Protein AF-A0A562UFL0-F1 (afdb_monomer)

Mean predicted aligned error: 10.63 Å

Sequence (166 aa):
MKIKAGIFSILIVILFGCSKDGLVMNGTITNCPNNSTCSYQYYENADYTNVYKLTSGQNRVFVYKSVDSAMCNALTSMYFKADMGSSSFEITAKQIILAQVASASLICSCCNSVGYINPIGGDIRGTKKNSTAWLINAEIIEGDANGKPIDTVVVNQYFTLSSAPL

Nearest PDB structures (foldseek):
  3sed-assembly1_A  TM=3.995E-01  e=3.516E+00  Pseudomonas putida
  5e1v-assembly2_A  TM=3.427E-01  e=2.415E+00  Bacillus subtilis subsp. subtilis str. 168
  7k4o-assembly1_A  TM=4.296E-01  e=5.700E+00  Aspergillus niger
  4dhg-assembly1_A  TM=3.920E-01  e=7.865E+00  Thermobispora bispora DSM 43833

Foldseek 3Di:
DDDDDDDDDDDDPPPPPPPPPDDPPPDDFDDADPQKDKAKAKEAQWDDPAQPDIDGHQWIKIKIWMFRVVQQRFIKMKIATDGPPDQKDKQFFVNQCVPNMHMFFRDRPVVNDTFPKGFNGWMKMWGHPDPFKIFIFIWTFIAGPVSHTDDIDTGGDIHTYDYDPD

Radius of gyration: 21.85 Å; Cα contacts (8 Å, |Δi|>4): 353; chains: 1; bounding box: 85×58×40 Å

pLDDT: mean 80.44, std 17.0, range [40.44, 97.44]

Secondary structure (DSSP, 8-state):
---------------------------PPPPPPTTEEEEEEEEEEEEEEETTEEEE-SEEEEEEEEEETTTTSEEEEEEEEEETT-SEEEE-HHHIIIIIEEEEEEEETTTTEEE--EEEEEEEEEEE-SSSEEEEEEEEEEE-TTS-EEEEEEEEEEEEE-----

Structure (mmCIF, N/CA/C/O backbone):
data_AF-A0A562UFL0-F1
#
_entry.id   AF-A0A562UFL0-F1
#
loop_
_atom_site.group_PDB
_atom_site.id
_atom_site.type_symbol
_atom_site.label_atom_id
_atom_site.label_alt_id
_atom_site.label_comp_id
_atom_site.label_asym_id
_atom_site.label_entity_id
_atom_site.label_seq_id
_atom_site.pdbx_PDB_ins_code
_atom_site.Cartn_x
_atom_site.Cartn_y
_atom_site.Cartn_z
_atom_site.occupancy
_atom_site.B_iso_or_equiv
_atom_site.auth_seq_id
_atom_site.auth_comp_id
_atom_site.auth_asym_id
_atom_site.auth_atom_id
_atom_site.pdbx_PDB_model_num
ATOM 1 N N . MET A 1 1 ? -65.658 -40.448 -12.469 1.00 42.66 1 MET A N 1
ATOM 2 C CA . MET A 1 1 ? -64.667 -40.612 -13.557 1.00 42.66 1 MET A CA 1
ATOM 3 C C . MET A 1 1 ? -64.241 -39.241 -14.070 1.00 42.66 1 MET A C 1
ATOM 5 O O . MET A 1 1 ? -65.060 -38.571 -14.680 1.00 42.66 1 MET A O 1
ATOM 9 N N . LYS A 1 2 ? -62.995 -38.842 -13.768 1.00 40.44 2 LYS A N 1
ATOM 10 C CA . LYS A 1 2 ? -62.056 -37.980 -14.527 1.00 40.44 2 LYS A CA 1
ATOM 11 C C . LYS A 1 2 ? -61.108 -37.285 -13.541 1.00 40.44 2 LYS A C 1
ATOM 13 O O . LYS A 1 2 ? -61.392 -36.220 -13.012 1.00 40.44 2 LYS A O 1
ATOM 18 N N . ILE A 1 3 ? -59.991 -37.963 -13.300 1.00 44.78 3 ILE A N 1
ATOM 19 C CA . ILE A 1 3 ? -58.782 -37.442 -12.662 1.00 44.78 3 ILE A CA 1
ATOM 20 C C . ILE A 1 3 ? -58.098 -36.545 -13.700 1.00 44.78 3 ILE A C 1
ATOM 22 O O . ILE A 1 3 ? -57.907 -36.975 -14.838 1.00 44.78 3 ILE A O 1
ATOM 26 N N . LYS A 1 4 ? -57.730 -35.316 -13.336 1.00 47.34 4 LYS A N 1
ATOM 27 C CA . LYS A 1 4 ? -56.759 -34.526 -14.102 1.00 47.34 4 LYS A CA 1
ATOM 28 C C . LYS A 1 4 ? -55.569 -34.240 -13.199 1.00 47.34 4 LYS A C 1
ATOM 30 O O . LYS A 1 4 ? -55.639 -33.408 -12.304 1.00 47.34 4 LYS A O 1
ATOM 35 N N . ALA A 1 5 ? -54.511 -35.008 -13.435 1.00 50.34 5 ALA A N 1
ATOM 36 C CA . ALA A 1 5 ? -53.193 -34.825 -12.859 1.00 50.34 5 ALA A CA 1
ATOM 37 C C . ALA A 1 5 ? -52.570 -33.544 -13.435 1.00 50.34 5 ALA A C 1
ATOM 39 O O . ALA A 1 5 ? -52.344 -33.451 -14.641 1.00 50.34 5 ALA A O 1
ATOM 40 N N . GLY A 1 6 ? -52.338 -32.549 -12.580 1.00 48.03 6 GLY A N 1
ATOM 41 C CA . GLY A 1 6 ? -51.513 -31.388 -12.898 1.00 48.03 6 GLY A CA 1
ATOM 42 C C . GLY A 1 6 ? -50.061 -31.720 -12.580 1.00 48.03 6 GLY A C 1
ATOM 43 O O . GLY A 1 6 ? -49.714 -31.912 -11.419 1.00 48.03 6 GLY A O 1
ATOM 44 N N . ILE A 1 7 ? -49.244 -31.852 -13.621 1.00 61.28 7 ILE A N 1
ATOM 45 C CA . ILE A 1 7 ? -47.820 -32.177 -13.538 1.00 61.28 7 ILE A CA 1
ATOM 46 C C . ILE A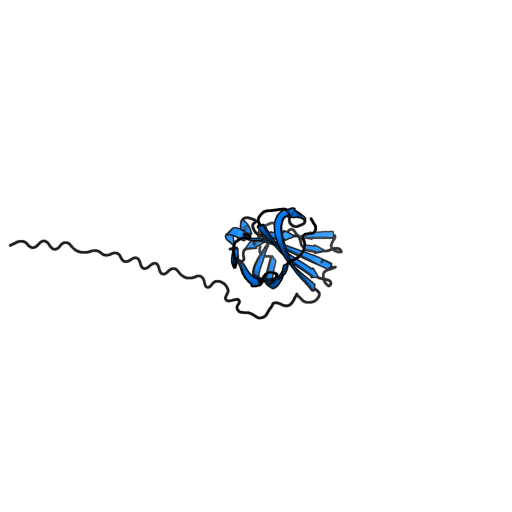 1 7 ? -47.070 -31.015 -12.875 1.00 61.28 7 ILE A C 1
ATOM 48 O O . ILE A 1 7 ? -47.116 -29.874 -13.329 1.00 61.28 7 ILE A O 1
ATOM 52 N N . PHE A 1 8 ? -46.390 -31.345 -11.782 1.00 51.94 8 PHE A N 1
ATOM 53 C CA . PHE A 1 8 ? -45.513 -30.489 -10.996 1.00 51.94 8 PHE A CA 1
ATOM 54 C C . PHE A 1 8 ? -44.146 -30.424 -11.705 1.00 51.94 8 PHE A C 1
ATOM 56 O O . PHE A 1 8 ? -43.379 -31.383 -11.651 1.00 51.94 8 PHE A O 1
ATOM 63 N N . SER A 1 9 ? -43.835 -29.324 -12.397 1.00 45.44 9 SER A N 1
ATOM 64 C CA . SER A 1 9 ? -42.490 -29.067 -12.940 1.00 45.44 9 SER A CA 1
ATOM 65 C C . SER A 1 9 ? -41.751 -28.104 -12.016 1.00 45.44 9 SER A C 1
ATOM 67 O O . SER A 1 9 ? -41.836 -26.888 -12.164 1.00 45.44 9 SER A O 1
ATOM 69 N N . ILE A 1 10 ? -41.033 -28.660 -11.041 1.00 52.25 10 ILE A N 1
ATOM 70 C CA . ILE A 1 10 ? -40.047 -27.927 -10.243 1.00 52.25 10 ILE A CA 1
ATOM 71 C C . ILE A 1 10 ? -38.749 -27.877 -11.057 1.00 52.25 10 ILE A C 1
ATOM 73 O O . ILE A 1 10 ? -38.066 -28.888 -11.211 1.00 52.25 10 ILE A O 1
ATOM 77 N N . LEU A 1 11 ? -38.406 -26.699 -11.574 1.00 51.56 11 LEU A N 1
ATOM 78 C CA . LEU A 1 11 ? -37.104 -26.424 -12.176 1.00 51.56 11 LEU A CA 1
ATOM 79 C C . LEU A 1 11 ? -36.159 -25.944 -11.059 1.00 51.56 11 LEU A C 1
ATOM 81 O O . LEU A 1 11 ? -36.108 -24.757 -10.743 1.00 51.56 11 LEU A O 1
ATOM 85 N N . ILE A 1 12 ? -35.453 -26.867 -10.401 1.00 52.72 12 ILE A N 1
ATOM 86 C CA . ILE A 1 12 ? -34.376 -26.513 -9.464 1.00 52.72 12 ILE A CA 1
ATOM 87 C C . ILE A 1 12 ? -33.146 -26.147 -10.298 1.00 52.72 12 ILE A C 1
ATOM 89 O O . ILE A 1 12 ? -32.452 -27.011 -10.831 1.00 52.72 12 ILE A O 1
ATOM 93 N N . VAL A 1 13 ? -32.885 -24.847 -10.423 1.00 53.81 13 VAL A N 1
ATOM 94 C CA . VAL A 1 13 ? -31.614 -24.326 -10.934 1.00 53.81 13 VAL A CA 1
ATOM 95 C C . VAL A 1 13 ? -30.647 -24.294 -9.755 1.00 53.81 13 VAL A C 1
ATOM 97 O O . VAL A 1 13 ? -30.647 -23.354 -8.962 1.00 53.81 13 VAL A O 1
ATOM 100 N N . ILE A 1 14 ? -29.847 -25.351 -9.603 1.00 53.78 14 ILE A N 1
ATOM 101 C CA . ILE A 1 14 ? -28.716 -25.344 -8.672 1.00 53.78 14 ILE A CA 1
ATOM 102 C C . ILE A 1 14 ? -27.646 -24.462 -9.310 1.00 53.78 14 ILE A C 1
ATOM 104 O O . ILE A 1 14 ? -26.889 -24.901 -10.175 1.00 53.78 14 ILE A O 1
ATOM 108 N N . LEU A 1 15 ? -27.614 -23.191 -8.913 1.00 47.03 15 LEU A N 1
ATOM 109 C CA . LEU A 1 15 ? -26.462 -22.335 -9.145 1.00 47.03 15 LEU A CA 1
ATOM 110 C C . LEU A 1 15 ? -25.321 -22.882 -8.281 1.00 47.03 15 LEU A C 1
ATOM 112 O O . LEU A 1 15 ? -25.164 -22.500 -7.123 1.00 47.03 15 LEU A O 1
ATOM 116 N N . PHE A 1 16 ? -24.527 -23.793 -8.844 1.00 43.00 16 PHE A N 1
ATOM 117 C CA . PHE A 1 16 ? -23.157 -23.999 -8.395 1.00 43.00 16 PHE A CA 1
ATOM 118 C C . PHE A 1 16 ? -22.398 -22.712 -8.714 1.00 43.00 16 PHE A C 1
ATOM 120 O O . PHE A 1 16 ? -21.799 -22.557 -9.777 1.00 43.00 16 PHE A O 1
ATOM 127 N N . GLY A 1 17 ? -22.497 -21.745 -7.803 1.00 42.47 17 GLY A N 1
ATOM 128 C CA . GLY A 1 17 ? -21.556 -20.646 -7.746 1.00 42.47 17 GLY A CA 1
ATOM 129 C C . GLY A 1 17 ? -20.184 -21.258 -7.518 1.00 42.47 17 GLY A C 1
ATOM 130 O O . GLY A 1 17 ? -19.887 -21.714 -6.417 1.00 42.47 17 GLY A O 1
ATOM 131 N N . CYS A 1 18 ? -19.374 -21.316 -8.573 1.00 44.44 18 CYS A N 1
ATOM 132 C CA . CYS A 1 18 ? -17.943 -21.504 -8.432 1.00 44.44 18 CYS A CA 1
ATOM 133 C C . CYS A 1 18 ? -17.436 -20.369 -7.546 1.00 44.44 18 CYS A C 1
ATOM 135 O O . CYS A 1 18 ? -17.314 -19.227 -7.996 1.00 44.44 18 CYS A O 1
ATOM 137 N N . SER A 1 19 ? -17.150 -20.676 -6.285 1.00 46.75 19 SER A N 1
ATOM 138 C CA . SER A 1 19 ? -16.242 -19.871 -5.488 1.00 46.75 19 SER A CA 1
ATOM 139 C C . SER A 1 19 ? -14.919 -19.893 -6.240 1.00 46.75 19 SER A C 1
ATOM 141 O O . SER A 1 19 ? -14.225 -20.904 -6.253 1.00 46.75 19 SER A O 1
ATOM 143 N N . LYS A 1 20 ? -14.604 -18.811 -6.956 1.00 47.53 20 LYS A N 1
ATOM 144 C CA . LYS A 1 20 ? -13.227 -18.553 -7.363 1.00 47.53 20 LYS A CA 1
ATOM 145 C C . LYS A 1 20 ? -12.443 -18.564 -6.059 1.00 47.53 20 LYS A C 1
ATOM 147 O O . LYS A 1 20 ? -12.722 -17.721 -5.208 1.00 47.53 20 LYS A O 1
ATOM 152 N N . ASP A 1 21 ? -11.571 -19.554 -5.886 1.00 43.09 21 ASP A N 1
ATOM 153 C CA . ASP A 1 21 ? -10.672 -19.654 -4.743 1.00 43.09 21 ASP A CA 1
ATOM 154 C C . ASP A 1 21 ? -9.867 -18.354 -4.682 1.00 43.09 21 ASP A C 1
ATOM 156 O O . ASP A 1 21 ? -8.887 -18.153 -5.397 1.00 43.09 21 ASP A O 1
ATOM 160 N N . GLY A 1 22 ? -10.376 -17.400 -3.907 1.00 45.94 22 GLY A N 1
ATOM 161 C CA . GLY A 1 22 ? -9.689 -16.159 -3.622 1.00 45.94 22 GLY A CA 1
ATOM 162 C C . GLY A 1 22 ? -8.492 -16.512 -2.764 1.00 45.94 22 GLY A C 1
ATOM 163 O O . GLY A 1 22 ? -8.661 -17.231 -1.779 1.00 45.94 22 GLY A O 1
ATOM 164 N N . LEU A 1 23 ? -7.322 -16.018 -3.165 1.00 47.84 23 LEU A N 1
ATOM 165 C CA . LEU A 1 23 ? -6.015 -16.217 -2.544 1.00 47.84 23 LEU A CA 1
ATOM 166 C C . LEU A 1 23 ? -6.097 -16.673 -1.080 1.00 47.84 23 LEU A C 1
ATOM 168 O O . LEU A 1 23 ? -6.480 -15.916 -0.180 1.00 47.84 23 LEU A O 1
ATOM 172 N N . VAL A 1 24 ? -5.703 -17.924 -0.837 1.00 43.03 24 VAL A N 1
ATOM 173 C CA . VAL A 1 24 ? -5.400 -18.409 0.510 1.00 43.03 24 VAL A CA 1
ATOM 174 C C . VAL A 1 24 ? -4.029 -17.857 0.881 1.00 43.03 24 VAL A C 1
ATOM 176 O O . VAL A 1 24 ? -3.017 -18.544 0.788 1.00 43.03 24 VAL A O 1
ATOM 179 N N . MET A 1 25 ? -3.977 -16.598 1.303 1.00 52.66 25 MET A N 1
ATOM 180 C CA . MET A 1 25 ? -2.769 -16.026 1.894 1.00 52.66 25 MET A CA 1
ATOM 181 C C . MET A 1 25 ? -2.820 -16.105 3.427 1.00 52.66 25 MET A C 1
ATOM 183 O O . MET A 1 25 ? -2.723 -15.107 4.136 1.00 52.66 25 MET A O 1
ATOM 187 N N . ASN A 1 26 ? -2.952 -17.322 3.960 1.00 46.59 26 ASN A N 1
ATOM 188 C CA . ASN A 1 26 ? -2.503 -17.619 5.323 1.00 46.59 26 ASN A CA 1
ATOM 189 C C . ASN A 1 26 ? -0.995 -17.889 5.251 1.00 46.59 26 ASN A C 1
ATOM 191 O O . ASN A 1 26 ? -0.565 -19.037 5.187 1.00 46.59 26 ASN A O 1
ATOM 195 N N . GLY A 1 27 ? -0.203 -16.820 5.156 1.00 58.84 27 GLY A N 1
ATOM 196 C CA . GLY A 1 27 ? 1.230 -16.902 4.881 1.00 58.84 27 GLY A CA 1
ATOM 197 C C . GLY A 1 27 ? 2.089 -16.146 5.886 1.00 58.84 27 GLY A C 1
ATOM 198 O O . GLY A 1 27 ? 1.630 -15.232 6.576 1.00 58.84 27 GLY A O 1
ATOM 199 N N . THR A 1 28 ? 3.366 -16.523 5.931 1.00 76.38 28 THR A N 1
ATOM 200 C CA . THR A 1 28 ? 4.440 -15.751 6.562 1.00 76.38 28 THR A CA 1
ATOM 201 C C . THR A 1 28 ? 4.427 -14.316 6.034 1.00 76.38 28 THR A C 1
ATOM 203 O O . THR A 1 28 ? 4.124 -14.068 4.865 1.00 76.38 28 THR A O 1
ATOM 206 N N . ILE A 1 29 ? 4.741 -13.365 6.908 1.00 86.62 29 ILE A N 1
ATOM 207 C CA . ILE A 1 29 ? 4.900 -11.958 6.549 1.00 86.62 29 ILE A CA 1
ATOM 208 C C . ILE A 1 29 ? 5.922 -11.834 5.404 1.00 86.62 29 ILE A C 1
ATOM 210 O O . ILE A 1 29 ? 6.996 -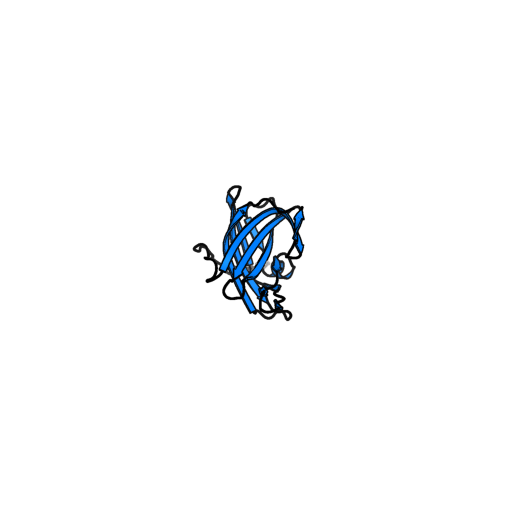12.436 5.471 1.00 86.62 29 ILE A O 1
ATOM 214 N N . THR A 1 30 ? 5.598 -11.087 4.346 1.00 85.00 30 THR A N 1
ATOM 215 C CA . THR A 1 30 ? 6.509 -10.910 3.204 1.00 85.00 30 THR A CA 1
ATOM 216 C C . THR A 1 30 ? 7.701 -10.060 3.615 1.00 85.00 30 THR A C 1
ATOM 218 O O . THR A 1 30 ? 7.536 -8.955 4.140 1.00 85.00 30 THR A O 1
ATOM 221 N N . ASN A 1 31 ? 8.907 -10.546 3.332 1.00 86.12 31 ASN A N 1
ATOM 222 C CA . ASN A 1 31 ? 10.111 -9.732 3.440 1.00 86.12 31 ASN A CA 1
ATOM 223 C C . ASN A 1 31 ? 10.097 -8.633 2.373 1.00 86.12 31 ASN A C 1
ATOM 225 O O . ASN A 1 31 ? 9.514 -8.803 1.302 1.00 86.12 31 ASN A O 1
ATOM 229 N N . CYS A 1 32 ? 10.757 -7.513 2.662 1.00 87.06 32 CYS A N 1
ATOM 230 C CA . CYS A 1 32 ? 11.061 -6.542 1.617 1.00 87.06 32 CYS A CA 1
ATOM 231 C C . CYS A 1 32 ? 11.963 -7.209 0.558 1.00 87.06 32 CYS A C 1
ATOM 233 O O . CYS A 1 32 ? 12.795 -8.041 0.941 1.00 87.06 32 CYS A O 1
ATOM 235 N N . PRO A 1 33 ? 11.820 -6.885 -0.741 1.00 86.19 33 PRO A N 1
ATOM 236 C CA . PRO A 1 33 ? 12.716 -7.396 -1.772 1.00 86.19 33 PRO A CA 1
ATOM 237 C C . PRO A 1 33 ? 14.192 -7.135 -1.449 1.00 86.19 33 PRO A C 1
ATOM 239 O O . PRO A 1 33 ? 14.542 -6.200 -0.724 1.00 86.19 33 PRO A O 1
ATOM 242 N N . ASN A 1 34 ? 15.079 -7.960 -2.006 1.00 87.69 34 ASN A N 1
ATOM 243 C CA . ASN A 1 34 ? 16.518 -7.769 -1.840 1.00 87.69 34 ASN A CA 1
ATOM 244 C C . ASN A 1 34 ? 16.934 -6.366 -2.303 1.00 87.69 34 ASN A C 1
ATOM 246 O O . ASN A 1 34 ? 16.393 -5.840 -3.271 1.00 87.69 34 ASN A O 1
ATOM 250 N N . ASN A 1 35 ? 17.906 -5.773 -1.607 1.00 88.31 35 ASN A N 1
ATOM 251 C CA . ASN A 1 35 ? 18.409 -4.415 -1.859 1.00 88.31 35 ASN A CA 1
ATOM 252 C C . ASN A 1 35 ? 17.362 -3.300 -1.708 1.00 88.31 35 ASN A C 1
ATOM 254 O O . ASN A 1 35 ? 17.660 -2.146 -2.024 1.00 88.31 35 ASN A O 1
ATOM 258 N N . SER A 1 36 ? 16.174 -3.622 -1.188 1.00 90.69 36 SER A N 1
ATOM 259 C CA . SER A 1 36 ? 15.094 -2.668 -0.989 1.00 90.69 36 SER A CA 1
ATOM 260 C C . SER A 1 36 ? 14.859 -2.354 0.485 1.00 90.69 36 SER A C 1
ATOM 262 O O . SER A 1 36 ? 15.014 -3.205 1.361 1.00 90.69 36 SER A O 1
ATOM 264 N N . THR A 1 37 ? 14.445 -1.120 0.763 1.00 93.38 37 THR A N 1
ATOM 265 C CA . THR A 1 37 ? 13.876 -0.734 2.062 1.00 93.38 37 THR A CA 1
ATOM 266 C C . THR A 1 37 ? 12.395 -0.445 1.887 1.00 93.38 37 THR A C 1
ATOM 268 O O . THR A 1 37 ? 12.033 0.377 1.049 1.00 93.38 37 THR A O 1
ATOM 271 N N . CYS A 1 38 ? 11.548 -1.090 2.691 1.00 93.44 38 CYS A N 1
ATOM 272 C CA . CYS A 1 38 ? 10.099 -0.974 2.580 1.00 93.44 38 CYS A CA 1
ATOM 273 C C . CYS A 1 38 ? 9.489 -0.264 3.792 1.00 93.44 38 CYS A C 1
ATOM 275 O O . CYS A 1 38 ? 9.914 -0.491 4.926 1.00 93.44 38 CYS A O 1
ATOM 277 N N . SER A 1 39 ? 8.445 0.532 3.568 1.00 94.81 39 SER A N 1
ATOM 278 C CA . SER A 1 39 ? 7.594 1.082 4.623 1.00 94.81 39 SER A CA 1
ATOM 279 C C . SER A 1 39 ? 6.119 0.753 4.387 1.00 94.81 39 SER A C 1
ATOM 281 O O . SER A 1 39 ? 5.649 0.684 3.251 1.00 94.81 39 SER A O 1
ATOM 283 N N . TYR A 1 40 ? 5.401 0.543 5.493 1.00 95.69 40 TYR A N 1
ATOM 284 C CA . TYR A 1 40 ? 4.002 0.116 5.521 1.00 95.69 40 TYR A CA 1
ATOM 285 C C . TYR A 1 40 ? 3.251 0.969 6.543 1.00 95.69 40 TYR A C 1
ATOM 287 O O . TYR A 1 40 ? 3.361 0.760 7.753 1.00 95.69 40 TYR A O 1
ATOM 295 N N . GLN A 1 41 ? 2.528 1.977 6.069 1.00 96.12 41 GLN A N 1
ATOM 296 C CA . GLN A 1 41 ? 1.887 2.974 6.927 1.00 96.12 41 GLN A CA 1
ATOM 297 C C . GLN A 1 41 ? 0.430 3.154 6.540 1.00 96.12 41 GLN A C 1
ATOM 299 O O . GLN A 1 41 ? 0.074 3.027 5.372 1.00 96.12 41 GLN A O 1
ATOM 304 N N . TYR A 1 42 ? -0.421 3.490 7.503 1.00 95.88 42 TYR A N 1
ATOM 305 C CA . TYR A 1 42 ? -1.757 3.978 7.192 1.00 95.88 42 TYR A CA 1
ATOM 306 C C . TYR A 1 42 ? -2.097 5.243 7.968 1.00 95.88 42 TYR A C 1
ATOM 308 O O . TYR A 1 42 ? -1.552 5.516 9.039 1.00 95.88 42 TYR A O 1
ATOM 316 N N . TYR A 1 43 ? -3.033 5.992 7.403 1.00 95.19 43 TYR A N 1
ATOM 317 C CA . TYR A 1 43 ? -3.480 7.290 7.872 1.00 95.19 43 TYR A CA 1
ATOM 318 C C . TYR A 1 43 ? -4.998 7.272 7.987 1.00 95.19 43 TYR A C 1
ATOM 320 O O . TYR A 1 43 ? -5.695 6.844 7.065 1.00 95.19 43 TYR A O 1
ATOM 328 N N . GLU A 1 44 ? -5.512 7.715 9.126 1.00 95.06 44 GLU A N 1
ATOM 329 C CA . GLU A 1 44 ? -6.946 7.899 9.334 1.00 95.06 44 GLU A CA 1
ATOM 330 C C . GLU A 1 44 ? -7.377 9.310 8.936 1.00 95.06 44 GLU A C 1
ATOM 332 O O . GLU A 1 44 ? -6.592 10.252 9.038 1.00 95.06 44 GLU A O 1
ATOM 337 N N . ASN A 1 45 ? -8.635 9.455 8.512 1.00 94.69 45 ASN A N 1
ATOM 338 C CA . ASN A 1 45 ? -9.197 10.723 8.034 1.00 94.69 45 ASN A CA 1
ATOM 339 C C . ASN A 1 45 ? -8.359 11.352 6.908 1.00 94.69 45 ASN A C 1
ATOM 341 O O . ASN A 1 45 ? -8.116 12.561 6.878 1.00 94.69 45 ASN A O 1
ATOM 345 N N . ALA A 1 46 ? -7.907 10.510 5.982 1.00 93.38 46 ALA A N 1
ATOM 346 C CA . ALA A 1 46 ? -7.066 10.889 4.862 1.00 93.38 46 ALA A CA 1
ATOM 347 C C . ALA A 1 46 ? -7.755 10.590 3.524 1.00 93.38 46 ALA A C 1
ATOM 349 O O . ALA A 1 46 ? -8.691 9.795 3.430 1.00 93.38 46 ALA A O 1
ATOM 350 N N . ASP A 1 47 ? -7.271 11.233 2.474 1.00 91.38 47 ASP A N 1
ATOM 351 C CA . ASP A 1 47 ? -7.499 10.885 1.078 1.00 91.38 47 ASP A CA 1
ATOM 352 C C . ASP A 1 47 ? -6.215 11.169 0.284 1.00 91.38 47 ASP A C 1
ATOM 354 O O . ASP A 1 47 ? -5.205 11.610 0.842 1.00 91.38 47 ASP A O 1
ATOM 358 N N . TYR A 1 48 ? -6.241 10.914 -1.016 1.00 86.44 48 TYR A N 1
ATOM 359 C CA . TYR A 1 48 ? -5.193 11.323 -1.934 1.00 86.44 48 TYR A CA 1
ATOM 360 C C . TYR A 1 48 ? -5.822 11.813 -3.237 1.00 86.44 48 TYR A C 1
ATOM 362 O O . TYR A 1 48 ? -6.740 11.204 -3.784 1.00 86.44 48 TYR A O 1
ATOM 370 N N . THR A 1 49 ? -5.328 12.939 -3.747 1.00 76.62 49 THR A N 1
ATOM 371 C CA . THR A 1 49 ? -5.736 13.460 -5.064 1.00 76.62 49 THR A CA 1
ATOM 372 C C . THR A 1 49 ? -4.813 12.972 -6.174 1.00 76.62 49 THR A C 1
ATOM 374 O O . THR A 1 49 ? -5.207 12.915 -7.335 1.00 76.62 49 THR A O 1
ATOM 377 N N . ASN A 1 50 ? -3.585 12.600 -5.815 1.00 68.69 50 ASN A N 1
ATOM 378 C CA . ASN A 1 50 ? -2.622 11.919 -6.664 1.00 68.69 50 ASN A CA 1
ATOM 379 C C . ASN A 1 50 ? -1.684 11.063 -5.794 1.00 68.69 50 ASN A C 1
ATOM 381 O O . ASN A 1 50 ? -1.640 11.208 -4.573 1.00 68.69 50 ASN A O 1
ATOM 385 N N . VAL A 1 51 ? -0.897 10.203 -6.435 1.00 68.25 51 VAL A N 1
ATOM 386 C CA . VAL A 1 51 ? 0.035 9.242 -5.807 1.00 68.25 51 VAL A CA 1
ATOM 387 C C . VAL A 1 51 ? 1.195 9.873 -5.029 1.00 68.25 51 VAL A C 1
ATOM 389 O O . VAL A 1 51 ? 2.045 9.162 -4.506 1.00 68.25 51 VAL A O 1
ATOM 392 N N . TYR A 1 52 ? 1.245 11.202 -4.932 1.00 68.00 52 TYR A N 1
ATOM 393 C CA . TYR A 1 52 ? 2.329 11.933 -4.279 1.00 68.00 52 TYR A CA 1
ATOM 394 C C . TYR A 1 52 ? 1.862 12.785 -3.099 1.00 68.00 52 TYR A C 1
ATOM 396 O O . TYR A 1 52 ? 2.703 13.284 -2.350 1.00 68.00 52 TYR A O 1
ATOM 404 N N . LYS A 1 53 ? 0.549 12.963 -2.906 1.00 81.75 53 LYS A N 1
ATOM 405 C CA . LYS A 1 53 ? 0.028 13.886 -1.897 1.00 81.75 53 LYS A CA 1
ATOM 406 C C . LYS A 1 53 ? -1.177 13.316 -1.162 1.00 81.75 53 LYS A C 1
ATOM 408 O O . LYS A 1 53 ? -2.263 13.185 -1.723 1.00 81.75 53 LYS A O 1
ATOM 413 N N . LEU A 1 54 ? -0.969 13.057 0.127 1.00 88.50 54 LEU A N 1
ATOM 414 C CA . LEU A 1 54 ? -2.053 12.835 1.073 1.00 88.50 54 LEU A CA 1
ATOM 415 C C . LEU A 1 54 ? -2.736 14.167 1.390 1.00 88.50 54 LEU A C 1
ATOM 417 O O . LEU A 1 54 ? -2.092 15.214 1.476 1.00 88.50 54 LEU A O 1
ATOM 421 N N . THR A 1 55 ? -4.045 14.117 1.568 1.00 91.00 55 THR A N 1
ATOM 422 C CA . THR A 1 55 ? -4.879 15.237 2.008 1.00 91.00 55 THR A CA 1
ATOM 423 C C . THR A 1 55 ? -5.807 14.762 3.115 1.00 91.00 55 THR A C 1
ATOM 425 O O . THR A 1 55 ? -6.000 13.561 3.288 1.00 91.00 55 THR A O 1
ATOM 428 N N . SER A 1 56 ? -6.424 15.681 3.854 1.00 92.38 56 SER A N 1
ATOM 429 C CA . SER A 1 56 ? -7.507 15.316 4.771 1.00 92.38 56 SER A CA 1
ATOM 430 C C . SER A 1 56 ? -8.687 14.725 3.995 1.00 92.38 56 SER A C 1
ATOM 432 O O . SER A 1 56 ? -8.974 15.147 2.871 1.00 92.38 56 SER A O 1
ATOM 434 N N . GLY A 1 57 ? -9.382 13.762 4.592 1.00 92.62 57 GLY A N 1
ATOM 435 C CA . GLY A 1 57 ? -10.489 13.058 3.955 1.00 92.62 57 GLY A CA 1
ATOM 436 C C . GLY A 1 57 ? -11.329 12.242 4.928 1.00 92.62 57 GLY A C 1
ATOM 437 O O . GLY A 1 57 ? -11.158 12.320 6.140 1.00 92.62 57 GLY A O 1
ATOM 438 N N . GLN A 1 58 ? -12.253 11.451 4.385 1.00 93.06 58 GLN A N 1
ATOM 439 C CA . GLN A 1 58 ? -13.154 10.590 5.168 1.00 93.06 58 GLN A CA 1
ATOM 440 C C . GLN A 1 58 ? -12.729 9.115 5.150 1.00 93.06 58 GLN A C 1
ATOM 442 O O . GLN A 1 58 ? -13.453 8.250 5.641 1.00 93.06 58 GLN A O 1
ATOM 447 N N . ASN A 1 59 ? -11.563 8.817 4.575 1.00 93.19 59 ASN A N 1
ATOM 448 C CA . ASN A 1 59 ? -11.103 7.456 4.358 1.00 93.19 59 ASN A CA 1
ATOM 449 C C . ASN A 1 59 ? -9.931 7.107 5.278 1.00 93.19 59 ASN A C 1
ATOM 451 O O . ASN A 1 59 ? -9.286 7.965 5.887 1.00 93.19 59 ASN A O 1
ATOM 455 N N . ARG A 1 60 ? -9.637 5.811 5.337 1.00 94.12 60 ARG A N 1
ATOM 456 C CA . ARG A 1 60 ? -8.351 5.294 5.786 1.00 94.12 60 ARG A CA 1
ATOM 457 C C . ARG A 1 60 ? -7.483 5.068 4.558 1.00 94.12 60 ARG A C 1
ATOM 459 O O . ARG A 1 60 ? -7.870 4.288 3.692 1.00 94.12 60 ARG A O 1
ATOM 466 N N . VAL A 1 61 ? -6.330 5.724 4.480 1.00 94.56 61 VAL A N 1
ATOM 467 C CA . VAL A 1 61 ? -5.386 5.557 3.365 1.00 94.56 61 VAL A CA 1
ATOM 468 C C . VAL A 1 61 ? -4.215 4.707 3.822 1.00 94.56 61 VAL A C 1
ATOM 470 O O . VAL A 1 61 ? -3.577 5.017 4.823 1.00 94.56 61 VAL A O 1
ATOM 473 N N . PHE A 1 62 ? -3.920 3.658 3.071 1.00 95.00 62 PHE A N 1
ATOM 474 C CA . PHE A 1 62 ? -2.768 2.791 3.254 1.00 95.00 62 PHE A CA 1
ATOM 475 C C . PHE A 1 62 ? -1.705 3.144 2.225 1.00 95.00 62 PHE A C 1
ATOM 477 O O . PHE A 1 62 ? -2.019 3.412 1.065 1.00 95.00 62 PHE A O 1
ATOM 484 N N . VAL A 1 63 ? -0.453 3.139 2.666 1.00 93.75 63 VAL A N 1
ATOM 485 C CA . VAL A 1 63 ? 0.706 3.521 1.872 1.00 93.75 63 VAL A CA 1
ATOM 486 C C . VAL A 1 63 ? 1.787 2.471 2.037 1.00 93.75 63 VAL A C 1
ATOM 488 O O . VAL A 1 63 ? 2.306 2.248 3.134 1.00 93.75 63 VAL A O 1
ATOM 491 N N . TYR A 1 64 ? 2.123 1.839 0.923 1.00 92.56 64 TYR A N 1
ATOM 492 C CA . TYR A 1 64 ? 3.331 1.049 0.768 1.00 92.56 64 TYR A CA 1
ATOM 493 C C . TYR A 1 64 ? 4.370 1.886 0.035 1.00 92.56 64 TYR A C 1
ATOM 495 O O . TYR A 1 64 ? 4.039 2.536 -0.959 1.00 92.56 64 TYR A O 1
ATOM 503 N N . LYS A 1 65 ? 5.621 1.847 0.492 1.00 91.69 65 LYS A N 1
ATOM 504 C CA . LYS A 1 65 ? 6.763 2.368 -0.266 1.00 91.69 65 LYS A CA 1
ATOM 505 C C . LYS A 1 65 ? 7.892 1.358 -0.260 1.00 91.69 65 LYS A C 1
ATOM 507 O O . LYS A 1 65 ? 8.135 0.738 0.770 1.00 91.69 65 LYS A O 1
ATOM 512 N N . SER A 1 66 ? 8.604 1.256 -1.372 1.00 90.94 66 SER A N 1
ATOM 513 C CA . SER A 1 66 ? 9.856 0.516 -1.494 1.00 90.94 66 SER A CA 1
ATOM 514 C C . SER A 1 66 ? 10.894 1.374 -2.197 1.00 90.94 66 SER A C 1
ATOM 516 O O . SER A 1 66 ? 10.571 2.042 -3.176 1.00 90.94 66 SER A O 1
ATOM 518 N N . VAL A 1 67 ? 12.123 1.365 -1.688 1.00 90.88 67 VAL A N 1
ATOM 519 C CA . VAL A 1 67 ? 13.276 2.033 -2.300 1.00 90.88 67 VAL A CA 1
ATOM 520 C C . VAL A 1 67 ? 14.329 0.983 -2.613 1.00 90.88 67 VAL A C 1
ATOM 522 O O . VAL A 1 67 ? 14.935 0.458 -1.679 1.00 90.88 67 VAL A O 1
ATOM 525 N N . ASP A 1 68 ? 14.553 0.701 -3.896 1.00 89.56 68 ASP A N 1
ATOM 526 C CA . ASP A 1 68 ? 15.558 -0.258 -4.363 1.00 89.56 68 ASP A CA 1
ATOM 527 C C . ASP A 1 68 ? 16.904 0.438 -4.607 1.00 89.56 68 ASP A C 1
ATOM 529 O O . ASP A 1 68 ? 17.094 1.185 -5.572 1.00 89.56 68 ASP A O 1
ATOM 533 N N . SER A 1 69 ? 17.862 0.171 -3.722 1.00 89.00 69 SER A N 1
ATOM 534 C CA . SER A 1 69 ? 19.214 0.733 -3.784 1.00 89.00 69 SER A CA 1
ATOM 535 C C . SER A 1 69 ? 20.055 0.194 -4.950 1.00 89.00 69 SER A C 1
ATOM 537 O O . SER A 1 69 ? 20.917 0.917 -5.453 1.00 89.00 69 SER A O 1
ATOM 539 N N . ALA A 1 70 ? 19.794 -1.029 -5.425 1.00 86.94 70 ALA A N 1
ATOM 540 C CA . ALA A 1 70 ? 20.482 -1.608 -6.580 1.00 86.94 70 ALA A CA 1
ATOM 541 C C . ALA A 1 70 ? 20.004 -0.987 -7.902 1.00 86.94 70 ALA A C 1
ATOM 543 O O . ALA A 1 70 ? 20.762 -0.936 -8.871 1.00 86.94 70 ALA A O 1
ATOM 544 N N . MET A 1 71 ? 18.783 -0.450 -7.923 1.00 82.88 71 MET A N 1
ATOM 545 C CA . MET A 1 71 ? 18.205 0.275 -9.057 1.00 82.88 71 MET A CA 1
ATOM 546 C C . MET A 1 71 ? 18.273 1.798 -8.885 1.00 82.88 71 MET A C 1
ATOM 548 O O . MET A 1 71 ? 17.326 2.515 -9.202 1.00 82.88 71 MET A O 1
ATOM 552 N N . CYS A 1 72 ? 19.397 2.316 -8.379 1.00 84.94 72 CYS A N 1
ATOM 553 C CA . CYS A 1 72 ? 19.600 3.754 -8.170 1.00 84.94 72 CYS A CA 1
ATOM 554 C C . CYS A 1 72 ? 18.488 4.406 -7.334 1.00 84.94 72 CYS A C 1
ATOM 556 O O . CYS A 1 72 ? 17.931 5.438 -7.715 1.00 84.94 72 CYS A O 1
ATOM 558 N N . ASN A 1 73 ? 18.162 3.789 -6.199 1.00 85.88 73 ASN A N 1
ATOM 559 C CA . ASN A 1 73 ? 17.095 4.224 -5.299 1.00 85.88 73 ASN A CA 1
ATOM 560 C C . ASN A 1 73 ? 15.736 4.329 -6.002 1.00 85.88 73 ASN A C 1
ATOM 562 O O . ASN A 1 73 ? 14.983 5.272 -5.746 1.00 85.88 73 ASN A O 1
ATOM 566 N N . ALA A 1 74 ? 15.438 3.378 -6.894 1.00 83.94 74 ALA A N 1
ATOM 567 C CA . ALA A 1 74 ? 14.150 3.313 -7.564 1.00 83.94 74 ALA A CA 1
ATOM 568 C C . ALA A 1 74 ? 13.032 3.269 -6.519 1.00 83.94 74 ALA A C 1
ATOM 570 O O . ALA A 1 74 ? 13.002 2.378 -5.670 1.00 83.94 74 ALA A O 1
ATOM 571 N N . LEU A 1 75 ? 12.144 4.261 -6.562 1.00 86.38 75 LEU A N 1
ATOM 572 C CA . LEU A 1 75 ? 11.010 4.352 -5.650 1.00 86.38 75 LEU A CA 1
ATOM 573 C C . LEU A 1 75 ? 9.776 3.731 -6.301 1.00 86.38 75 LEU A C 1
ATOM 575 O O . LEU A 1 75 ? 9.349 4.191 -7.357 1.00 86.38 75 LEU A O 1
ATOM 579 N N . THR A 1 76 ? 9.167 2.776 -5.607 1.00 85.56 76 THR A N 1
ATOM 580 C CA . THR A 1 76 ? 7.810 2.286 -5.873 1.00 85.56 76 THR A CA 1
ATOM 581 C C . THR A 1 76 ? 6.931 2.713 -4.711 1.00 85.56 76 THR A C 1
ATOM 583 O O . THR A 1 76 ? 7.311 2.560 -3.548 1.00 85.56 76 THR A O 1
ATOM 586 N N . SER A 1 77 ? 5.760 3.288 -4.978 1.00 87.44 77 SER A N 1
ATOM 587 C CA . SER A 1 77 ? 4.784 3.577 -3.920 1.00 87.44 77 SER A CA 1
ATOM 588 C C . SER A 1 77 ? 3.387 3.184 -4.354 1.00 87.44 77 SER A C 1
ATOM 590 O O . SER A 1 77 ? 2.998 3.455 -5.483 1.00 87.44 77 SER A O 1
ATOM 592 N N . MET A 1 78 ? 2.615 2.593 -3.449 1.00 88.62 78 MET A N 1
ATOM 593 C CA . MET A 1 78 ? 1.223 2.228 -3.693 1.00 88.62 78 MET A CA 1
ATOM 594 C C . MET A 1 78 ? 0.340 2.819 -2.608 1.00 88.62 78 MET A C 1
ATOM 596 O O . MET A 1 78 ? 0.636 2.709 -1.416 1.00 88.62 78 MET A O 1
ATOM 600 N N . TYR A 1 79 ? -0.753 3.426 -3.045 1.00 91.75 79 TYR A N 1
ATOM 601 C CA . TYR A 1 79 ? -1.754 4.073 -2.218 1.00 91.75 79 TYR A CA 1
ATOM 602 C C . TYR A 1 79 ? -3.094 3.417 -2.492 1.00 91.75 79 TYR A C 1
ATOM 604 O O . TYR A 1 79 ? -3.502 3.274 -3.640 1.00 91.75 79 TYR A O 1
ATOM 612 N N . PHE A 1 80 ? -3.807 3.039 -1.446 1.00 92.69 80 PHE A N 1
ATOM 613 C CA . PHE A 1 80 ? -5.177 2.555 -1.565 1.00 92.69 80 PHE A CA 1
ATOM 614 C C . PHE A 1 80 ? -5.963 2.980 -0.339 1.00 92.69 80 PHE A C 1
ATOM 616 O O . PHE A 1 80 ? 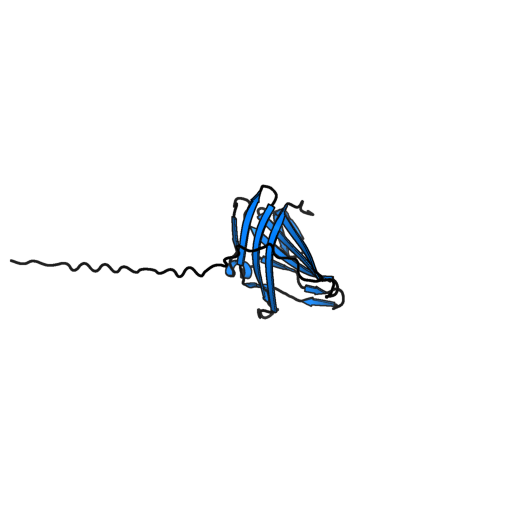-5.387 3.294 0.705 1.00 92.69 80 PHE A O 1
ATOM 623 N N . LYS A 1 81 ? -7.284 3.053 -0.471 1.00 92.62 81 LYS A N 1
ATOM 624 C CA . LYS A 1 81 ? -8.141 3.550 0.602 1.00 92.62 81 L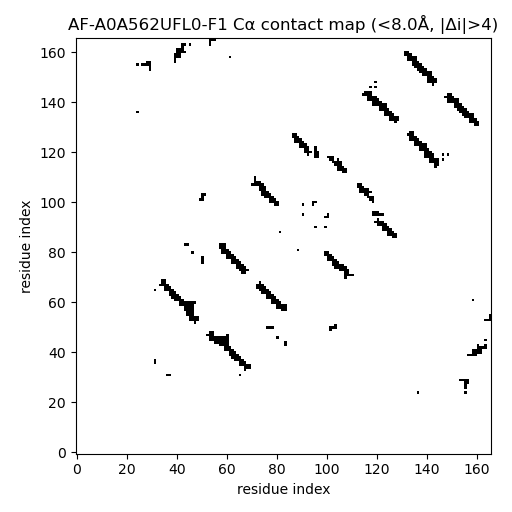YS A CA 1
ATOM 625 C C . LYS A 1 81 ? -9.288 2.606 0.908 1.00 92.62 81 LYS A C 1
ATOM 627 O O . LYS A 1 81 ? -9.783 1.919 0.022 1.00 92.62 81 LYS A O 1
ATOM 632 N N . ALA A 1 82 ? -9.687 2.592 2.171 1.00 94.06 82 ALA A N 1
ATOM 633 C CA . ALA A 1 82 ? -10.827 1.841 2.671 1.00 94.06 82 ALA A CA 1
ATOM 634 C C . ALA A 1 82 ? -11.655 2.708 3.623 1.00 94.06 82 ALA A C 1
ATOM 636 O O . ALA A 1 82 ? -11.161 3.691 4.184 1.00 94.06 82 ALA A O 1
ATOM 637 N N . ASP A 1 83 ? -12.902 2.304 3.845 1.00 93.19 83 ASP A N 1
ATOM 638 C CA . ASP A 1 83 ? -13.808 3.007 4.746 1.00 93.19 83 ASP A CA 1
ATOM 639 C C . ASP A 1 83 ? -13.322 2.960 6.202 1.00 93.19 83 ASP A C 1
ATOM 641 O O . ASP A 1 83 ? -12.777 1.966 6.697 1.00 93.19 83 ASP A O 1
ATOM 645 N N . MET A 1 84 ? -13.569 4.049 6.928 1.00 92.62 84 MET A N 1
ATOM 646 C CA . MET A 1 84 ? -13.144 4.203 8.321 1.00 92.62 84 MET A CA 1
ATOM 647 C C . MET A 1 84 ? -13.855 3.242 9.286 1.00 92.62 84 MET A C 1
ATOM 649 O O . MET A 1 84 ? -13.235 2.801 10.259 1.00 92.62 84 MET A O 1
ATOM 653 N N . GLY A 1 85 ? -15.123 2.910 9.011 1.00 91.81 85 GLY A N 1
ATOM 654 C CA . GLY A 1 85 ? -15.999 2.148 9.910 1.00 91.81 85 GLY A CA 1
ATOM 655 C C . GLY A 1 85 ? -15.816 0.629 9.879 1.00 91.81 85 GLY A C 1
ATOM 656 O O . GLY A 1 85 ? -16.261 -0.056 10.798 1.00 91.81 85 GLY A O 1
ATOM 657 N N . SER A 1 86 ? -15.147 0.094 8.860 1.00 91.56 86 SER A N 1
ATOM 658 C CA . SER A 1 86 ? -14.996 -1.351 8.689 1.00 91.56 86 SER A CA 1
ATOM 659 C C . SER A 1 86 ? -13.766 -1.879 9.434 1.00 91.56 86 SER A C 1
ATOM 661 O O . SER A 1 86 ? -12.739 -1.207 9.523 1.00 91.56 86 SER A O 1
ATOM 663 N N . SER A 1 87 ? -13.851 -3.102 9.971 1.00 95.25 87 SER A N 1
ATOM 664 C CA . SER A 1 87 ? -12.721 -3.832 10.579 1.00 95.25 87 SER A CA 1
ATOM 665 C C . SER A 1 87 ? -12.005 -4.763 9.593 1.00 95.25 87 SER A C 1
ATOM 667 O O . SER A 1 87 ? -10.949 -5.310 9.905 1.00 95.25 87 SER A O 1
ATOM 669 N N . SER A 1 88 ? -12.568 -4.935 8.401 1.00 96.56 88 SER A N 1
ATOM 670 C CA . SER A 1 88 ? -11.973 -5.644 7.273 1.00 96.56 88 SER A CA 1
ATOM 671 C C . SER A 1 88 ? -12.451 -5.023 5.964 1.00 96.56 88 SER A C 1
ATOM 673 O O . SER A 1 88 ? -13.449 -4.302 5.954 1.00 96.56 88 SER A O 1
ATOM 675 N N . PHE A 1 89 ? -11.726 -5.263 4.878 1.00 95.69 89 PHE A N 1
ATOM 676 C CA . PHE A 1 89 ? -12.129 -4.832 3.543 1.00 95.69 89 PHE A CA 1
ATOM 677 C C . PHE A 1 89 ? -11.506 -5.721 2.469 1.00 95.69 89 PHE A C 1
ATOM 679 O O . PHE A 1 89 ? -10.497 -6.390 2.706 1.00 95.69 89 PHE A O 1
ATOM 686 N N . GLU A 1 90 ? -12.095 -5.664 1.280 1.00 95.56 90 GLU A N 1
ATOM 687 C CA . GLU A 1 90 ? -11.587 -6.273 0.057 1.00 95.56 90 GLU A CA 1
ATOM 688 C C . GLU A 1 90 ? -11.680 -5.248 -1.083 1.00 95.56 90 GLU A C 1
ATOM 690 O O . GLU A 1 90 ? -12.711 -4.597 -1.267 1.00 95.56 90 GLU A O 1
ATOM 695 N N . ILE A 1 91 ? -10.589 -5.092 -1.830 1.00 93.75 91 ILE A N 1
ATOM 696 C CA . ILE A 1 91 ? -10.501 -4.308 -3.060 1.00 93.75 91 ILE A CA 1
ATOM 697 C C . ILE A 1 91 ? -10.222 -5.305 -4.179 1.00 93.75 91 ILE A C 1
ATOM 699 O O . ILE A 1 91 ? -9.157 -5.914 -4.245 1.00 93.75 91 ILE A O 1
ATOM 703 N N . THR A 1 92 ? -11.205 -5.488 -5.049 1.00 93.12 92 THR A N 1
ATOM 704 C CA . THR A 1 92 ? -11.140 -6.427 -6.173 1.00 93.12 92 THR A CA 1
ATOM 705 C C . THR A 1 92 ? -10.402 -5.827 -7.368 1.00 93.12 92 THR A C 1
ATOM 707 O O . THR A 1 92 ? -10.358 -4.607 -7.520 1.00 93.12 92 THR A O 1
ATOM 710 N N . ALA A 1 93 ? -9.941 -6.663 -8.304 1.00 89.50 93 ALA A N 1
ATOM 711 C CA . ALA A 1 93 ? -9.327 -6.216 -9.561 1.00 89.50 93 ALA A CA 1
ATOM 712 C C . ALA A 1 93 ? -10.137 -5.122 -10.282 1.00 89.50 93 ALA A C 1
ATOM 714 O O . ALA A 1 93 ? -9.579 -4.150 -10.783 1.00 89.50 93 ALA A O 1
ATOM 715 N N . LYS A 1 94 ? -11.473 -5.236 -10.286 1.00 89.19 94 LYS A N 1
ATOM 716 C CA . LYS A 1 94 ? -12.356 -4.223 -10.881 1.00 89.19 94 LYS A CA 1
ATOM 717 C C . LYS A 1 94 ? -12.215 -2.865 -10.189 1.00 89.19 94 LYS A C 1
ATOM 719 O O . LYS A 1 94 ? -12.206 -1.841 -10.859 1.00 89.19 94 LYS A O 1
ATOM 724 N N . GLN A 1 95 ? -12.121 -2.848 -8.863 1.00 88.19 95 GLN A N 1
ATOM 725 C CA . GLN A 1 95 ? -11.935 -1.622 -8.086 1.00 88.19 95 GLN A CA 1
ATOM 726 C C . GLN A 1 95 ? -10.530 -1.034 -8.255 1.00 88.19 95 GLN A C 1
ATOM 728 O O . GLN A 1 95 ? -10.398 0.187 -8.321 1.00 88.19 95 GLN A O 1
ATOM 733 N N . ILE A 1 96 ? -9.509 -1.887 -8.376 1.00 86.38 96 ILE A N 1
ATOM 734 C CA . ILE A 1 96 ? -8.130 -1.479 -8.682 1.00 86.38 96 ILE A CA 1
ATOM 735 C C . ILE A 1 96 ? -8.096 -0.711 -10.010 1.00 86.38 96 ILE A C 1
ATOM 737 O O . ILE A 1 96 ? -7.640 0.429 -10.047 1.00 86.38 96 ILE A O 1
ATOM 741 N N . ILE A 1 97 ? -8.680 -1.285 -11.067 1.00 81.38 97 ILE A N 1
ATOM 742 C CA . ILE A 1 97 ? -8.743 -0.671 -12.406 1.00 81.38 97 ILE A CA 1
ATOM 743 C C . ILE A 1 97 ? -9.555 0.638 -12.400 1.00 81.38 97 ILE A C 1
ATOM 745 O O . ILE A 1 97 ? -9.260 1.559 -13.155 1.00 81.38 97 ILE A O 1
ATOM 749 N N . LEU A 1 98 ? -10.564 0.756 -11.529 1.00 79.75 98 LEU A N 1
ATOM 750 C CA . LEU A 1 98 ? -11.376 1.970 -11.353 1.00 79.75 98 LEU A CA 1
ATOM 751 C C . LEU A 1 98 ? -10.726 3.021 -10.427 1.00 79.75 98 LEU A C 1
ATOM 753 O O . LEU A 1 98 ? -11.428 3.882 -9.897 1.00 79.75 98 LEU A O 1
ATOM 757 N N . ALA A 1 99 ? -9.403 2.968 -10.246 1.00 68.25 99 ALA A N 1
ATOM 758 C CA . ALA A 1 99 ? -8.597 3.943 -9.506 1.00 68.25 99 ALA A CA 1
ATOM 759 C C . ALA A 1 99 ? -8.840 4.002 -7.982 1.00 68.25 99 ALA A C 1
ATOM 761 O O . ALA A 1 99 ? -8.589 5.030 -7.353 1.00 68.25 99 ALA A O 1
ATOM 762 N N . GLN A 1 100 ? -9.281 2.904 -7.350 1.00 69.56 100 GLN A N 1
ATOM 763 C CA . GLN A 1 100 ? -9.216 2.793 -5.877 1.00 69.56 100 GLN A CA 1
ATOM 764 C C . GLN A 1 100 ? -7.793 2.522 -5.359 1.00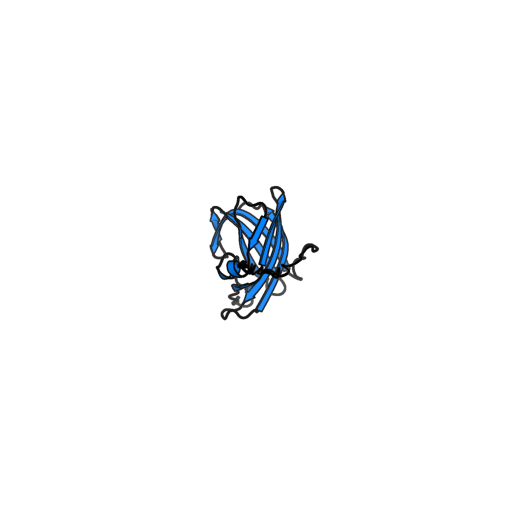 69.56 100 GLN A C 1
ATOM 766 O O . GLN A 1 100 ? -7.532 2.653 -4.157 1.00 69.56 100 GLN A O 1
ATOM 771 N N . VAL A 1 101 ? -6.886 2.160 -6.267 1.00 74.12 101 VAL A N 1
ATOM 772 C CA . VAL A 1 101 ? -5.455 2.005 -6.025 1.00 74.12 101 VAL A CA 1
ATOM 773 C C . VAL A 1 101 ? -4.718 2.939 -6.962 1.00 74.12 101 VAL A C 1
ATOM 775 O O . VAL A 1 101 ? -5.035 3.027 -8.147 1.00 74.12 101 VAL A O 1
ATOM 778 N N . ALA A 1 102 ? -3.729 3.628 -6.423 1.00 78.62 102 ALA A N 1
ATOM 779 C CA . ALA A 1 102 ? -2.912 4.557 -7.160 1.00 78.62 102 ALA A CA 1
ATOM 780 C C . ALA A 1 102 ? -1.439 4.220 -6.891 1.00 78.62 102 ALA A C 1
ATOM 782 O O . ALA A 1 102 ? -1.009 4.168 -5.737 1.00 78.62 102 ALA A O 1
ATOM 783 N N . SER A 1 103 ? -0.670 3.960 -7.947 1.00 74.75 103 SER A N 1
ATOM 784 C CA . SER A 1 103 ? 0.764 3.667 -7.872 1.00 74.75 103 SER A CA 1
ATOM 785 C C . SER A 1 103 ? 1.586 4.848 -8.377 1.00 74.75 103 SER A C 1
ATOM 787 O O . SER A 1 103 ? 1.303 5.433 -9.423 1.00 74.75 103 SER A O 1
ATOM 789 N N . ALA A 1 104 ? 2.609 5.222 -7.617 1.00 67.69 104 ALA A N 1
ATOM 790 C CA . ALA A 1 104 ? 3.628 6.137 -8.092 1.00 67.69 104 ALA A CA 1
ATOM 791 C C . ALA A 1 104 ? 4.615 5.382 -8.978 1.00 67.69 104 ALA A C 1
ATOM 793 O O . ALA A 1 104 ? 5.053 4.285 -8.636 1.00 67.69 104 ALA A O 1
ATOM 794 N N . SER A 1 105 ? 4.951 6.020 -10.096 1.00 63.19 105 SER A N 1
ATOM 795 C CA . SER A 1 105 ? 5.935 5.596 -11.083 1.00 63.19 105 SER A CA 1
ATOM 796 C C . SER A 1 105 ? 7.224 5.071 -10.465 1.00 63.19 105 SER A C 1
ATOM 798 O O . SER A 1 105 ? 7.695 5.630 -9.477 1.00 63.19 105 SER A O 1
ATOM 800 N N . LEU A 1 106 ? 7.854 4.093 -11.125 1.00 66.00 106 LEU A N 1
ATOM 801 C CA . LEU A 1 106 ? 9.249 3.757 -10.858 1.00 66.00 106 LEU A CA 1
ATOM 802 C C . LEU A 1 106 ? 10.102 4.990 -11.183 1.00 66.00 106 LEU A C 1
ATOM 804 O O . LEU A 1 106 ? 10.322 5.326 -12.352 1.00 66.00 106 LEU A O 1
ATOM 808 N N . ILE A 1 107 ? 10.517 5.707 -10.138 1.00 66.88 107 ILE A N 1
ATOM 809 C CA . ILE A 1 107 ? 11.392 6.877 -10.243 1.00 66.88 107 ILE A CA 1
ATOM 810 C C . ILE A 1 107 ? 12.815 6.390 -9.994 1.00 66.88 107 ILE A C 1
ATOM 812 O O . ILE A 1 107 ? 13.212 6.220 -8.846 1.00 66.88 107 ILE A O 1
ATOM 816 N N . CYS A 1 108 ? 13.577 6.163 -11.064 1.00 70.19 108 CYS A N 1
ATOM 817 C CA . CYS A 1 108 ? 15.000 5.831 -10.978 1.00 70.19 108 CYS A CA 1
ATOM 818 C C . CYS A 1 108 ? 15.837 7.115 -11.070 1.00 70.19 108 CYS A C 1
ATOM 820 O O . CYS A 1 108 ? 15.836 7.787 -12.108 1.00 70.19 108 CYS A O 1
ATOM 822 N N . SER A 1 109 ? 16.590 7.450 -10.017 1.00 68.38 109 SER A N 1
ATOM 823 C CA . SER A 1 109 ? 17.312 8.730 -9.954 1.00 68.38 109 SER A CA 1
ATOM 824 C C . SER A 1 109 ? 18.475 8.831 -10.946 1.00 68.38 109 SER A C 1
ATOM 826 O O . SER A 1 109 ? 18.872 9.935 -11.300 1.00 68.38 109 SER A O 1
ATOM 828 N N . CYS A 1 110 ? 19.033 7.700 -11.391 1.00 76.25 110 CYS A N 1
ATOM 829 C CA . CYS A 1 110 ? 20.137 7.672 -12.358 1.00 76.25 110 CYS A CA 1
ATOM 830 C C . CYS A 1 110 ? 19.678 7.447 -13.806 1.00 76.25 110 CYS A C 1
ATOM 832 O O . CYS A 1 110 ? 20.448 7.681 -14.733 1.00 76.25 110 CYS A O 1
ATOM 834 N N . CYS A 1 111 ? 18.437 6.998 -14.011 1.00 68.06 111 CYS A N 1
ATOM 835 C CA . CYS A 1 111 ? 17.928 6.636 -15.331 1.00 68.06 111 CYS A CA 1
ATOM 836 C C . CYS A 1 111 ? 17.260 7.819 -16.051 1.00 68.06 111 CYS A C 1
ATOM 838 O O . CYS A 1 111 ? 16.935 7.700 -17.229 1.00 68.06 111 CYS A O 1
ATOM 840 N N . ASN A 1 112 ? 17.010 8.941 -15.351 1.00 62.69 112 ASN A N 1
ATOM 841 C CA . ASN A 1 112 ? 16.211 10.080 -15.836 1.00 62.69 112 ASN A CA 1
ATOM 842 C C . ASN A 1 112 ? 14.876 9.658 -16.485 1.00 62.69 112 ASN A C 1
ATOM 844 O O . ASN A 1 112 ? 14.338 10.350 -17.347 1.00 62.69 112 ASN A O 1
ATOM 848 N N . SER A 1 113 ? 14.343 8.509 -16.073 1.00 58.72 113 SER A N 1
ATOM 849 C CA . SER A 1 113 ? 13.150 7.898 -16.638 1.00 58.72 113 SER A CA 1
ATOM 850 C C . SER A 1 113 ? 12.098 7.753 -15.553 1.00 58.72 113 SER A C 1
ATOM 852 O O . SER A 1 113 ? 12.355 7.162 -14.502 1.00 58.72 113 SER A O 1
ATOM 854 N N . VAL A 1 114 ? 10.904 8.259 -15.840 1.00 61.78 114 VAL A N 1
ATOM 855 C CA . VAL A 1 114 ? 9.698 7.989 -15.063 1.00 61.78 114 VAL A CA 1
ATOM 856 C C . VAL A 1 114 ? 8.955 6.881 -15.797 1.00 61.78 114 VAL A C 1
ATOM 858 O O . VAL A 1 114 ? 8.432 7.102 -16.890 1.00 61.78 114 VAL A O 1
ATOM 861 N N . GLY A 1 115 ? 8.945 5.675 -15.232 1.00 64.81 115 GLY A N 1
ATOM 862 C CA . GLY A 1 115 ? 8.095 4.604 -15.744 1.00 64.81 115 GLY A CA 1
ATOM 863 C C . GLY A 1 115 ? 6.651 4.872 -15.333 1.00 64.81 115 GLY A C 1
ATOM 864 O O . GLY A 1 115 ? 6.352 4.885 -14.141 1.00 64.81 115 GLY A O 1
ATOM 865 N N . TYR A 1 116 ? 5.743 5.106 -16.281 1.00 65.50 116 TYR A N 1
ATOM 866 C CA . TYR A 1 116 ? 4.314 5.118 -15.964 1.00 65.50 116 TYR A CA 1
ATOM 867 C C . TYR A 1 116 ? 3.864 3.681 -15.740 1.00 65.50 116 TYR A C 1
ATOM 869 O O . TYR A 1 116 ? 3.722 2.916 -16.691 1.00 65.50 116 TYR A O 1
ATOM 877 N N . ILE A 1 117 ? 3.687 3.338 -14.470 1.00 77.94 117 ILE A N 1
ATOM 878 C CA . ILE A 1 117 ? 3.226 2.031 -14.035 1.00 77.94 117 ILE A CA 1
ATOM 879 C C . ILE A 1 117 ? 1.845 2.228 -13.436 1.00 77.94 117 ILE A C 1
ATOM 881 O O . ILE A 1 117 ? 1.692 2.983 -12.472 1.00 77.94 117 ILE A O 1
ATOM 885 N N . ASN A 1 118 ? 0.849 1.583 -14.035 1.00 84.56 118 ASN A N 1
ATOM 886 C CA . ASN A 1 118 ? -0.527 1.636 -13.560 1.00 84.56 118 ASN A CA 1
ATOM 887 C C . ASN A 1 118 ? -0.923 0.282 -12.968 1.00 84.56 118 ASN A C 1
ATOM 889 O O . ASN A 1 118 ? -0.559 -0.751 -13.536 1.00 84.56 118 ASN A O 1
ATOM 893 N N . PRO A 1 119 ? -1.720 0.247 -11.890 1.00 88.50 119 PRO A N 1
ATOM 894 C CA . PRO A 1 119 ? -2.305 -0.992 -11.414 1.00 88.50 119 PRO A CA 1
ATOM 895 C C . PRO A 1 119 ? -3.360 -1.445 -12.429 1.00 88.50 119 PRO A C 1
ATOM 897 O O . PRO A 1 119 ? -4.326 -0.728 -12.696 1.00 88.50 119 PRO A O 1
ATOM 900 N N . ILE A 1 120 ? -3.180 -2.627 -13.011 1.00 91.12 120 ILE A N 1
ATOM 901 C CA . ILE A 1 120 ? -4.081 -3.183 -14.035 1.00 91.12 120 ILE A CA 1
ATOM 902 C C . ILE A 1 120 ? -4.888 -4.384 -13.528 1.00 91.12 120 ILE A C 1
ATOM 904 O O . ILE A 1 120 ? -5.723 -4.922 -14.254 1.00 91.12 120 ILE A O 1
ATOM 908 N N . GLY A 1 121 ? -4.663 -4.815 -12.286 1.00 92.00 121 GLY A N 1
ATOM 909 C CA . GLY A 1 121 ? -5.389 -5.926 -11.682 1.00 92.00 121 GLY A CA 1
ATOM 910 C C . GLY A 1 121 ? -4.833 -6.338 -10.324 1.00 92.00 121 GLY A C 1
ATOM 911 O O . GLY A 1 121 ? -4.015 -5.631 -9.737 1.00 92.00 121 GLY A O 1
ATOM 912 N N . GLY A 1 122 ? -5.292 -7.496 -9.850 1.00 92.25 122 GLY A N 1
ATOM 913 C CA . GLY A 1 122 ? -4.932 -8.060 -8.550 1.00 92.25 122 GLY A CA 1
ATOM 914 C C . GLY A 1 122 ? -6.060 -7.988 -7.519 1.00 92.25 122 GLY A C 1
ATOM 915 O O . GLY A 1 122 ? -7.229 -7.794 -7.874 1.00 92.25 122 GLY A O 1
ATOM 916 N N . ASP A 1 123 ? -5.717 -8.135 -6.248 1.00 94.25 123 ASP A N 1
ATOM 917 C CA . ASP A 1 123 ? -6.628 -7.987 -5.120 1.00 94.25 123 ASP A CA 1
ATOM 918 C C . ASP A 1 123 ? -5.906 -7.521 -3.855 1.00 94.25 123 ASP A C 1
ATOM 920 O O . ASP A 1 123 ? -4.715 -7.753 -3.657 1.00 94.25 123 ASP A O 1
ATOM 924 N N . ILE A 1 124 ? -6.646 -6.811 -3.003 1.00 94.81 124 ILE A N 1
ATOM 925 C CA . ILE A 1 124 ? -6.157 -6.326 -1.713 1.00 94.81 124 ILE A CA 1
ATOM 926 C C . ILE A 1 124 ? -7.184 -6.669 -0.648 1.00 94.81 124 ILE A C 1
ATOM 928 O O . ILE A 1 124 ? -8.355 -6.308 -0.753 1.00 94.81 124 ILE A O 1
ATOM 932 N N . ARG A 1 125 ? -6.737 -7.304 0.426 1.00 96.12 125 ARG A N 1
ATOM 933 C CA . ARG A 1 125 ? -7.531 -7.649 1.599 1.00 96.12 125 ARG A CA 1
ATOM 934 C C . ARG A 1 125 ? -6.884 -7.059 2.836 1.00 96.12 125 ARG A C 1
ATOM 936 O O . ARG A 1 125 ? -5.688 -7.213 3.070 1.00 96.12 125 ARG A O 1
ATOM 943 N N . GLY A 1 126 ? -7.686 -6.393 3.652 1.00 96.19 126 GLY A N 1
ATOM 944 C CA . GLY A 1 126 ? -7.235 -5.823 4.914 1.00 96.19 126 GLY A CA 1
ATOM 945 C C . GLY A 1 126 ? -8.027 -6.369 6.083 1.00 96.19 126 GLY A C 1
ATOM 946 O O . GLY A 1 126 ? -9.240 -6.547 6.002 1.00 96.19 126 GLY A O 1
ATOM 947 N N . THR A 1 127 ? -7.355 -6.619 7.202 1.00 96.75 127 THR A N 1
ATOM 948 C CA . THR A 1 127 ? -8.007 -6.960 8.472 1.00 96.75 127 THR A CA 1
ATOM 949 C C . THR A 1 127 ? -7.360 -6.193 9.613 1.00 96.75 127 THR A C 1
ATOM 951 O O . THR A 1 127 ? -6.142 -6.253 9.808 1.00 96.75 127 THR A O 1
ATOM 954 N N . LYS A 1 128 ? -8.177 -5.494 10.400 1.00 96.38 128 LYS A N 1
ATOM 955 C CA . LYS A 1 128 ? -7.733 -4.781 11.595 1.00 96.38 128 LYS A CA 1
ATOM 956 C C . LYS A 1 128 ? -7.242 -5.788 12.628 1.00 96.38 128 LYS A C 1
ATOM 958 O O . LYS A 1 128 ? -7.940 -6.749 12.946 1.00 96.38 128 LYS A O 1
ATOM 963 N N . LYS A 1 129 ? -6.040 -5.571 13.155 1.00 95.69 129 LYS A N 1
ATOM 964 C CA . LYS A 1 129 ? -5.438 -6.455 14.165 1.00 95.69 129 LYS A CA 1
ATOM 965 C C . LYS A 1 129 ? -5.527 -5.856 15.557 1.00 95.69 129 LYS A C 1
ATOM 967 O O . LYS A 1 129 ? -5.782 -6.579 16.512 1.00 95.69 129 LYS A O 1
ATOM 972 N N . ASN A 1 130 ? -5.367 -4.542 15.665 1.00 93.88 130 ASN A N 1
ATOM 973 C CA . ASN A 1 130 ? -5.597 -3.783 16.892 1.00 93.88 130 ASN A CA 1
ATOM 974 C C . ASN A 1 130 ? -5.899 -2.309 16.548 1.00 93.88 130 ASN A C 1
ATOM 976 O O . ASN A 1 130 ? -6.206 -1.983 15.400 1.00 93.88 130 ASN A O 1
ATOM 980 N N . SER A 1 131 ? -5.862 -1.411 17.535 1.00 91.75 131 SER A N 1
ATOM 981 C CA . SER A 1 131 ? -6.154 0.016 17.343 1.00 91.75 131 SER A CA 1
ATOM 982 C C . SER A 1 131 ? -5.152 0.747 16.446 1.00 91.75 131 SER A C 1
ATOM 984 O O . SER A 1 131 ? -5.526 1.753 15.856 1.00 91.75 131 SER A O 1
ATOM 986 N N . THR A 1 132 ? -3.920 0.252 16.310 1.00 93.94 132 THR A N 1
ATOM 987 C CA . THR A 1 132 ? -2.826 0.926 15.594 1.00 93.94 132 THR A CA 1
ATOM 988 C C . THR A 1 132 ? -2.226 0.093 14.464 1.00 93.94 132 THR A C 1
ATOM 990 O O . THR A 1 132 ? -1.318 0.573 13.791 1.00 93.94 132 THR A O 1
ATOM 993 N N . ALA A 1 133 ? -2.745 -1.108 14.196 1.00 95.81 133 ALA A N 1
ATOM 994 C CA . ALA A 1 133 ? -2.203 -2.016 13.192 1.00 95.81 133 ALA A CA 1
ATOM 995 C C . ALA A 1 133 ? -3.281 -2.731 12.366 1.00 95.81 133 ALA A C 1
ATOM 997 O O . ALA A 1 133 ? -4.282 -3.241 12.887 1.00 95.81 133 ALA A O 1
ATOM 998 N N . TRP A 1 134 ? -3.000 -2.838 11.071 1.00 97.44 134 TRP A N 1
ATOM 999 C CA . TRP A 1 134 ? -3.751 -3.612 10.089 1.00 97.44 134 TRP A CA 1
ATOM 1000 C C . TRP A 1 134 ? -2.838 -4.644 9.444 1.00 97.44 134 TRP A C 1
ATOM 1002 O O . TRP A 1 134 ? -1.705 -4.323 9.109 1.00 97.44 134 TRP A O 1
ATOM 1012 N N . LEU A 1 135 ? -3.325 -5.866 9.245 1.00 96.75 135 LEU A N 1
ATOM 1013 C CA . LEU A 1 135 ? -2.667 -6.813 8.351 1.00 96.75 135 LEU A CA 1
ATOM 1014 C C . LEU A 1 135 ? -3.245 -6.610 6.956 1.00 96.75 135 LEU A C 1
ATOM 1016 O O . LEU A 1 135 ? -4.458 -6.751 6.776 1.00 96.75 135 LEU A O 1
ATOM 1020 N N . ILE A 1 136 ? -2.378 -6.277 6.010 1.00 96.62 136 ILE A N 1
ATOM 1021 C CA . ILE A 1 136 ? -2.723 -6.144 4.601 1.00 96.62 136 ILE A CA 1
ATOM 1022 C C . ILE A 1 136 ? -2.115 -7.305 3.844 1.00 96.62 136 ILE A C 1
ATOM 1024 O O . ILE A 1 136 ? -0.935 -7.616 4.000 1.00 96.62 136 ILE A O 1
ATOM 1028 N N . ASN A 1 137 ? -2.948 -7.892 3.005 1.00 94.81 137 ASN A N 1
ATOM 1029 C CA . ASN A 1 137 ? -2.602 -8.929 2.075 1.00 94.81 137 ASN A CA 1
ATOM 1030 C C . ASN A 1 137 ? -2.974 -8.458 0.665 1.00 94.81 137 ASN A C 1
ATOM 1032 O O . ASN A 1 137 ? -4.134 -8.153 0.419 1.00 94.81 137 ASN A O 1
ATOM 1036 N N . ALA A 1 138 ? -2.000 -8.314 -0.219 1.00 93.19 138 ALA A N 1
ATOM 1037 C CA . ALA A 1 138 ? -2.178 -7.721 -1.530 1.00 93.19 138 ALA A CA 1
ATOM 1038 C C . ALA A 1 138 ? -1.348 -8.455 -2.575 1.00 93.19 138 ALA A C 1
ATOM 1040 O O . ALA A 1 138 ? -0.182 -8.777 -2.340 1.00 93.19 138 ALA A O 1
ATOM 1041 N N . GLU A 1 139 ? -1.942 -8.632 -3.741 1.00 92.94 139 GLU A N 1
ATOM 1042 C CA . GLU A 1 139 ? -1.265 -8.914 -4.996 1.00 92.94 139 GLU A CA 1
ATOM 1043 C C . GLU A 1 139 ? -1.735 -7.842 -5.974 1.00 92.94 139 GLU A C 1
ATOM 1045 O O . GLU A 1 139 ? -2.932 -7.698 -6.202 1.00 92.94 139 GLU A O 1
ATOM 1050 N N . ILE A 1 140 ? -0.823 -7.036 -6.503 1.00 90.88 140 ILE A N 1
ATOM 1051 C CA . ILE A 1 140 ? -1.157 -5.930 -7.401 1.00 90.88 140 ILE A CA 1
ATOM 1052 C C . ILE A 1 140 ? -0.381 -6.134 -8.688 1.00 90.88 140 ILE A C 1
ATOM 1054 O O . ILE A 1 140 ? 0.847 -6.146 -8.685 1.00 90.88 140 ILE A O 1
ATOM 1058 N N . ILE A 1 141 ? -1.108 -6.302 -9.789 1.00 91.38 141 ILE A N 1
ATOM 10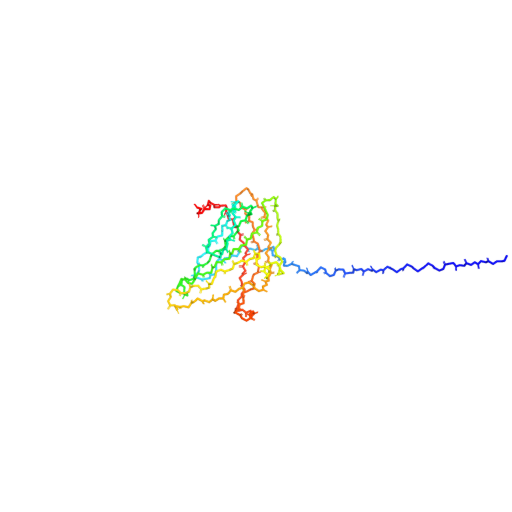59 C CA . ILE A 1 141 ? -0.509 -6.475 -11.108 1.00 91.38 141 ILE A CA 1
ATOM 1060 C C . ILE A 1 141 ? -0.254 -5.091 -11.686 1.00 91.38 141 ILE A C 1
ATOM 1062 O O . ILE A 1 141 ? -1.182 -4.296 -11.864 1.00 91.38 141 ILE A O 1
ATOM 1066 N N . GLU A 1 142 ? 1.003 -4.829 -12.000 1.00 88.12 142 GLU A N 1
ATOM 1067 C CA . GLU A 1 142 ? 1.476 -3.577 -12.562 1.00 88.12 142 GLU A CA 1
ATOM 1068 C C . GLU A 1 142 ? 1.608 -3.697 -14.082 1.00 88.12 142 GLU A C 1
ATOM 1070 O O . GLU A 1 142 ? 2.110 -4.696 -14.605 1.00 88.12 142 GLU A O 1
ATOM 1075 N N . GLY A 1 143 ? 1.125 -2.684 -14.801 1.00 87.62 143 GLY A N 1
ATOM 1076 C CA . GLY A 1 143 ? 1.123 -2.640 -16.258 1.00 87.62 143 GLY A CA 1
ATOM 1077 C C . GLY A 1 143 ? 1.803 -1.403 -16.833 1.00 87.62 143 GLY A C 1
ATOM 1078 O O . GLY A 1 143 ? 1.860 -0.352 -16.191 1.00 87.62 143 GLY A O 1
ATOM 1079 N N . ASP A 1 144 ? 2.286 -1.535 -18.068 1.00 85.00 144 ASP A N 1
ATOM 1080 C CA . ASP A 1 144 ? 2.794 -0.414 -18.860 1.00 85.00 144 ASP A CA 1
ATOM 1081 C C . ASP A 1 144 ? 1.665 0.520 -19.345 1.00 85.00 144 ASP A C 1
ATOM 1083 O O . ASP A 1 144 ? 0.477 0.324 -19.073 1.00 85.00 144 ASP A O 1
ATOM 1087 N N . ALA A 1 145 ? 2.029 1.549 -20.115 1.00 81.62 145 ALA A N 1
ATOM 1088 C CA . ALA A 1 145 ? 1.075 2.508 -20.677 1.00 81.62 145 ALA A CA 1
ATOM 1089 C C . ALA A 1 145 ? 0.023 1.882 -21.619 1.00 81.62 145 ALA A C 1
ATOM 1091 O O . ALA A 1 145 ? -1.019 2.492 -21.848 1.00 81.62 145 ALA A O 1
ATOM 1092 N N . ASN A 1 146 ? 0.269 0.680 -22.151 1.00 84.69 146 ASN A N 1
ATOM 1093 C CA . ASN A 1 146 ? -0.668 -0.063 -22.998 1.00 84.69 146 ASN A CA 1
ATOM 1094 C C . ASN A 1 146 ? -1.495 -1.085 -22.198 1.00 84.69 146 ASN A C 1
ATOM 1096 O O . ASN A 1 146 ? -2.262 -1.849 -22.786 1.00 84.69 146 ASN A O 1
ATOM 1100 N N . GLY A 1 147 ? -1.333 -1.129 -20.873 1.00 85.19 147 GLY A N 1
ATOM 1101 C CA . GLY A 1 147 ? -1.996 -2.093 -20.002 1.00 85.19 147 GLY A CA 1
ATOM 1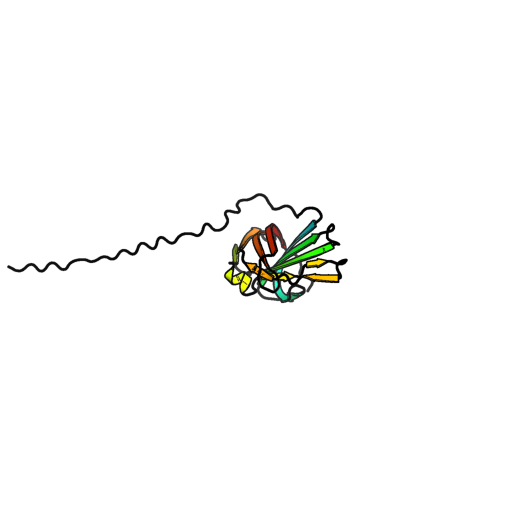102 C C . GLY A 1 147 ? -1.412 -3.504 -20.085 1.00 85.19 147 GLY A C 1
ATOM 1103 O O . GLY A 1 147 ? -2.060 -4.455 -19.644 1.00 85.19 147 GLY A O 1
ATOM 1104 N N . LYS A 1 148 ? -0.210 -3.673 -20.650 1.00 88.69 148 LYS A N 1
ATOM 1105 C CA . LYS A 1 148 ? 0.477 -4.966 -20.649 1.00 88.69 148 LYS A CA 1
ATOM 1106 C C . LYS A 1 148 ? 1.120 -5.190 -19.275 1.00 88.69 148 LYS A C 1
ATOM 1108 O O . LYS A 1 148 ? 1.845 -4.301 -18.833 1.00 88.69 148 LYS A O 1
ATOM 1113 N N . PRO A 1 149 ? 0.925 -6.354 -18.627 1.00 90.31 149 PRO A N 1
ATOM 1114 C CA . PRO A 1 149 ? 1.591 -6.665 -17.366 1.00 90.31 149 PRO A CA 1
ATOM 1115 C C . PRO A 1 149 ? 3.115 -6.598 -17.498 1.00 90.31 149 PRO A C 1
ATOM 1117 O O . PRO A 1 149 ? 3.679 -7.160 -18.445 1.00 90.31 149 PRO A O 1
ATOM 1120 N N . ILE A 1 150 ? 3.760 -5.930 -16.546 1.00 87.69 150 ILE A N 1
ATOM 1121 C CA . ILE A 1 150 ? 5.220 -5.794 -16.464 1.00 87.69 150 ILE A CA 1
ATOM 1122 C C . ILE A 1 150 ? 5.786 -6.309 -15.142 1.00 87.69 150 ILE A C 1
ATOM 1124 O O . ILE A 1 150 ? 6.907 -6.809 -15.145 1.00 87.69 150 ILE A O 1
ATOM 1128 N N . ASP A 1 151 ? 5.023 -6.225 -14.051 1.00 85.81 151 ASP A N 1
ATOM 1129 C CA . ASP A 1 151 ? 5.441 -6.702 -12.733 1.00 85.81 151 ASP A CA 1
ATOM 1130 C C . ASP A 1 151 ? 4.227 -7.070 -11.862 1.00 85.81 151 ASP A C 1
ATOM 1132 O O . ASP A 1 151 ? 3.067 -6.852 -12.233 1.00 85.81 151 ASP A O 1
ATOM 1136 N N . THR A 1 152 ? 4.473 -7.681 -10.709 1.00 88.38 152 THR A N 1
ATOM 1137 C CA . THR A 1 152 ? 3.460 -7.960 -9.692 1.00 88.38 152 THR A CA 1
ATOM 1138 C C . THR A 1 152 ? 4.019 -7.685 -8.307 1.00 88.38 152 THR A C 1
ATOM 1140 O O . THR A 1 152 ? 4.949 -8.346 -7.846 1.00 88.38 152 THR A O 1
ATOM 1143 N N . VAL A 1 153 ? 3.396 -6.741 -7.606 1.00 87.62 153 VAL A N 1
ATOM 1144 C CA . VAL A 1 153 ? 3.763 -6.400 -6.236 1.00 87.62 153 VAL A CA 1
ATOM 1145 C C . VAL A 1 153 ? 2.940 -7.241 -5.270 1.00 87.62 153 VAL A C 1
ATOM 1147 O O . VAL A 1 153 ? 1.716 -7.129 -5.211 1.00 87.62 153 VAL A O 1
ATOM 1150 N N . VAL A 1 154 ? 3.623 -8.068 -4.480 1.00 90.25 154 VAL A N 1
ATOM 1151 C CA . VAL A 1 154 ? 3.007 -8.906 -3.445 1.00 90.25 154 VAL A CA 1
ATOM 1152 C C . VAL A 1 154 ? 3.347 -8.347 -2.067 1.00 90.25 154 VAL A C 1
ATOM 1154 O O . VAL A 1 154 ? 4.517 -8.167 -1.728 1.00 90.25 154 VAL A O 1
ATOM 1157 N N . VAL A 1 155 ? 2.327 -8.090 -1.249 1.00 91.12 155 VAL A N 1
ATOM 1158 C CA . VAL A 1 155 ? 2.470 -7.548 0.108 1.00 91.12 155 VAL A CA 1
ATOM 1159 C C . VAL A 1 155 ? 1.643 -8.373 1.084 1.00 91.12 155 VAL A C 1
ATOM 1161 O O . VAL A 1 155 ? 0.428 -8.426 0.985 1.00 91.12 155 VAL A O 1
ATOM 1164 N N . ASN A 1 156 ? 2.280 -8.965 2.087 1.00 94.44 156 ASN A N 1
ATOM 1165 C CA . ASN A 1 156 ? 1.626 -9.550 3.254 1.00 94.44 156 ASN A CA 1
ATOM 1166 C C . ASN A 1 156 ? 2.280 -8.984 4.518 1.00 94.44 156 ASN A C 1
ATOM 1168 O O . ASN A 1 156 ? 3.244 -9.556 5.030 1.00 94.44 156 ASN A O 1
ATOM 1172 N N . GLN A 1 157 ? 1.821 -7.820 4.979 1.00 95.94 157 GLN A N 1
ATOM 1173 C CA . GLN A 1 157 ? 2.535 -7.013 5.974 1.00 95.94 157 GLN A CA 1
ATOM 1174 C C . GLN A 1 157 ? 1.621 -6.263 6.935 1.00 95.94 157 GLN A C 1
ATOM 1176 O O . GLN A 1 157 ? 0.451 -5.994 6.648 1.00 95.94 157 GLN A O 1
ATOM 1181 N N . TYR A 1 158 ? 2.187 -5.903 8.088 1.00 95.88 158 TYR A N 1
ATOM 1182 C CA . TYR A 1 158 ? 1.514 -5.046 9.055 1.00 95.88 158 TYR A CA 1
ATOM 1183 C C . TYR A 1 158 ? 1.707 -3.578 8.687 1.00 95.88 158 TYR A C 1
ATOM 1185 O O . TYR A 1 158 ? 2.824 -3.071 8.656 1.00 95.88 158 TYR A O 1
ATOM 1193 N N . PHE A 1 159 ? 0.598 -2.886 8.467 1.00 97.31 159 PHE A N 1
ATOM 1194 C CA . PHE A 1 159 ? 0.558 -1.447 8.275 1.00 97.31 159 PHE A CA 1
ATOM 1195 C C . PHE A 1 159 ? 0.270 -0.797 9.620 1.00 97.31 159 PHE A C 1
ATOM 1197 O O . PHE A 1 159 ? -0.710 -1.149 10.287 1.00 97.31 159 PHE A O 1
ATOM 1204 N N . THR A 1 160 ? 1.113 0.151 10.017 1.00 97.31 160 THR A N 1
ATOM 1205 C CA . THR A 1 160 ? 0.999 0.836 11.308 1.00 97.31 160 THR A CA 1
ATOM 1206 C C . THR A 1 160 ? 0.468 2.253 11.152 1.00 97.31 160 THR A C 1
ATOM 1208 O O . THR A 1 160 ? 0.678 2.910 10.129 1.00 97.31 160 THR A O 1
ATOM 1211 N N . LEU A 1 161 ? -0.265 2.710 12.169 1.00 96.00 161 LEU A N 1
ATOM 1212 C CA . LEU A 1 161 ? -0.829 4.053 12.194 1.00 96.00 161 LEU A CA 1
ATOM 1213 C C . LEU A 1 161 ? 0.304 5.079 12.177 1.00 96.00 161 LEU A C 1
ATOM 1215 O O . LEU A 1 161 ? 1.229 5.007 12.988 1.00 96.00 161 LEU A O 1
ATOM 1219 N N . SER A 1 162 ? 0.200 6.052 11.284 1.00 94.75 162 SER A N 1
ATOM 1220 C CA . SER A 1 162 ? 1.118 7.176 11.195 1.00 94.75 162 SER A CA 1
ATOM 1221 C C . SER A 1 162 ? 0.339 8.487 11.259 1.00 94.75 162 SER A C 1
ATOM 1223 O O . SER A 1 162 ? -0.807 8.577 10.813 1.00 94.75 162 SER A O 1
ATOM 1225 N N . SER A 1 163 ? 0.954 9.519 11.833 1.00 85.06 163 SER A N 1
ATOM 1226 C CA . SER A 1 163 ? 0.445 10.882 11.720 1.00 85.06 163 SER A CA 1
ATOM 1227 C C . SER A 1 163 ? 0.654 11.351 10.287 1.00 85.06 163 SER A C 1
ATOM 1229 O O . SER A 1 163 ? 1.781 11.329 9.786 1.00 85.06 163 SER A O 1
ATOM 1231 N N . ALA A 1 164 ? -0.421 11.757 9.622 1.00 66.81 164 ALA A N 1
ATOM 1232 C CA . ALA A 1 164 ? -0.322 12.235 8.256 1.00 66.81 164 ALA A CA 1
ATOM 1233 C C . ALA A 1 164 ? 0.558 13.498 8.204 1.00 66.81 164 ALA A C 1
ATOM 1235 O O . ALA A 1 164 ? 0.394 14.375 9.055 1.00 66.81 164 ALA A O 1
ATOM 1236 N N . PRO A 1 165 ? 1.498 13.601 7.245 1.00 62.72 165 PRO A N 1
ATOM 1237 C CA . PRO A 1 165 ? 2.191 14.849 6.960 1.00 62.72 165 PRO A CA 1
ATOM 1238 C C . PRO A 1 165 ? 1.209 15.764 6.210 1.00 62.72 165 PRO A C 1
ATOM 1240 O O . PRO A 1 165 ? 1.287 15.885 4.988 1.00 62.72 165 PRO A O 1
ATOM 1243 N N . LEU A 1 166 ? 0.207 16.283 6.925 1.00 55.16 166 LEU A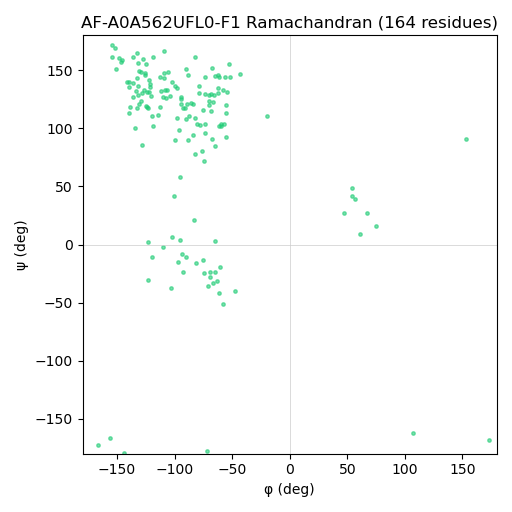 N 1
ATOM 1244 C CA . LEU A 1 166 ? -0.806 17.205 6.400 1.00 55.16 166 LEU A CA 1
ATOM 1245 C C . LEU A 1 166 ? -0.333 18.650 6.528 1.00 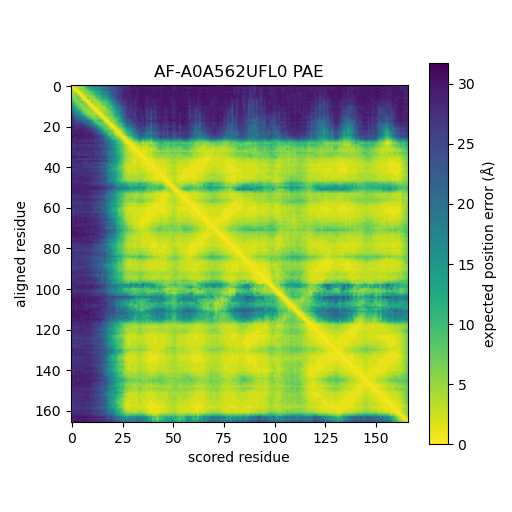55.16 166 LEU A C 1
ATOM 1247 O O . LEU A 1 166 ? 0.161 19.004 7.622 1.00 55.16 166 LEU A O 1
#

Organism: NCBI:txid652788

Solvent-accessible surface area (backbone atoms only — not comparable to full-atom values): 9431 Å² total; per-residue (Å²): 143,82,86,78,87,78,85,84,83,82,82,81,80,78,77,78,74,76,75,73,84,69,81,86,77,89,64,78,71,56,76,64,59,86,65,36,52,65,50,48,33,27,25,74,50,18,39,64,90,50,68,86,44,69,39,81,41,81,24,27,29,38,39,42,38,36,34,25,57,83,53,47,48,22,32,41,35,42,36,36,64,45,66,67,89,55,62,55,53,75,45,46,32,71,42,29,58,69,62,51,38,38,45,34,37,43,40,25,74,78,69,83,44,75,43,65,40,41,53,65,27,44,39,37,37,39,37,58,73,54,99,52,34,29,42,36,41,35,40,37,30,28,9,41,90,86,63,48,78,74,51,70,54,73,43,33,44,68,28,33,66,47,84,70,91,114